Protein AF-A0A3D0RS10-F1 (afdb_monomer_lite)

Radius of gyration: 15.88 Å; chains: 1; bounding box: 35×12×42 Å

Foldseek 3Di:
DVCVVPVPDDPCVVVCVPVLSVQCVQPPQVGRHPVNVVVVVCVVVVD

Structure (mmCIF, N/CA/C/O backbone):
data_AF-A0A3D0RS10-F1
#
_entry.id   AF-A0A3D0RS10-F1
#
loop_
_atom_site.group_PDB
_atom_site.id
_atom_site.type_symbol
_atom_site.label_atom_id
_atom_site.label_alt_id
_atom_site.label_comp_id
_atom_site.label_asym_id
_atom_site.label_entity_id
_atom_site.label_seq_id
_atom_site.pdbx_PDB_ins_code
_atom_site.Cartn_x
_atom_site.Cartn_y
_atom_site.Cartn_z
_atom_site.occupancy
_atom_site.B_iso_or_equiv
_atom_site.auth_seq_id
_atom_site.auth_comp_id
_atom_site.auth_asym_id
_atom_site.auth_atom_id
_atom_site.pdbx_PDB_model_num
ATOM 1 N N . ALA A 1 1 ? 16.224 0.699 -15.972 1.00 82.62 1 ALA A N 1
ATOM 2 C CA . ALA A 1 1 ? 14.902 1.315 -15.721 1.00 82.62 1 ALA A CA 1
ATOM 3 C C . ALA A 1 1 ? 13.888 0.206 -15.443 1.00 82.62 1 ALA A C 1
ATOM 5 O O . ALA A 1 1 ? 14.155 -0.926 -15.831 1.00 82.62 1 ALA A O 1
ATOM 6 N N . TYR A 1 2 ? 12.780 0.493 -14.757 1.00 92.75 2 TYR A N 1
ATOM 7 C CA . TYR A 1 2 ? 11.776 -0.503 -14.338 1.00 92.75 2 TYR A CA 1
ATOM 8 C C . TYR A 1 2 ? 11.235 -1.364 -15.499 1.00 92.75 2 TYR A C 1
ATOM 10 O O . TYR A 1 2 ? 10.963 -2.546 -15.301 1.00 92.75 2 TYR A O 1
ATOM 18 N N . GLN A 1 3 ? 11.209 -0.833 -16.727 1.00 95.81 3 GLN A N 1
ATOM 19 C CA . GLN A 1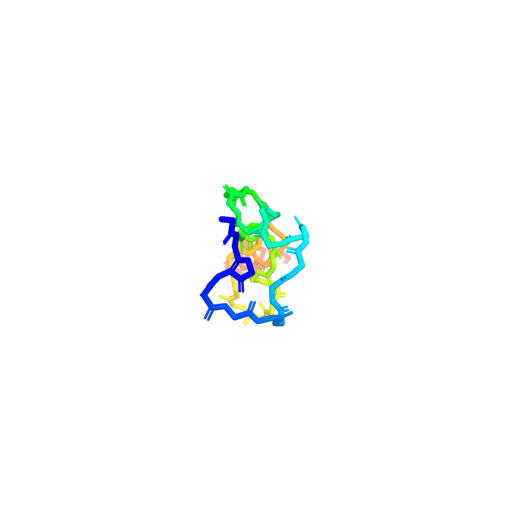 3 ? 10.797 -1.570 -17.929 1.00 95.81 3 GLN A CA 1
ATOM 20 C C . GLN A 1 3 ? 11.712 -2.746 -18.305 1.00 95.81 3 GLN A C 1
ATOM 22 O O . GLN A 1 3 ? 11.277 -3.647 -19.015 1.00 95.81 3 GLN A O 1
ATOM 27 N N . ALA A 1 4 ? 12.968 -2.771 -17.837 1.00 96.75 4 ALA A N 1
ATOM 28 C CA . ALA A 1 4 ? 13.882 -3.889 -18.099 1.00 96.75 4 ALA A CA 1
ATOM 29 C C . ALA A 1 4 ? 13.464 -5.177 -17.364 1.00 96.75 4 ALA A C 1
ATOM 31 O O . ALA A 1 4 ? 13.904 -6.259 -17.737 1.00 96.75 4 ALA A O 1
ATOM 32 N N . ILE A 1 5 ? 12.630 -5.058 -16.323 1.00 95.94 5 ILE A N 1
ATOM 33 C CA . ILE A 1 5 ? 12.063 -6.197 -15.590 1.00 95.94 5 ILE A CA 1
ATOM 34 C C . ILE A 1 5 ? 10.802 -6.694 -16.301 1.00 95.94 5 ILE A C 1
ATOM 36 O O . ILE A 1 5 ? 10.616 -7.894 -16.471 1.00 95.94 5 ILE A O 1
ATOM 40 N N . SER A 1 6 ? 9.923 -5.772 -16.700 1.00 96.94 6 SER A N 1
ATOM 41 C CA . SER A 1 6 ? 8.708 -6.088 -17.446 1.00 96.94 6 SER A CA 1
ATOM 42 C C . SER A 1 6 ? 8.175 -4.847 -18.165 1.00 96.94 6 SER A C 1
ATOM 44 O O . SER A 1 6 ? 8.144 -3.775 -17.553 1.00 96.94 6 SER A O 1
ATOM 46 N N . PRO A 1 7 ? 7.685 -4.974 -19.415 1.00 95.25 7 PRO A N 1
ATOM 47 C CA . PRO A 1 7 ? 7.107 -3.856 -20.160 1.00 95.25 7 PRO A CA 1
ATOM 48 C C . PRO A 1 7 ? 5.786 -3.342 -19.567 1.00 95.25 7 PRO A C 1
ATOM 50 O O . PRO A 1 7 ? 5.353 -2.257 -19.931 1.00 95.25 7 PRO A O 1
ATOM 53 N N . VAL A 1 8 ? 5.148 -4.094 -18.662 1.00 96.88 8 VAL A N 1
ATOM 54 C CA . VAL A 1 8 ? 3.892 -3.684 -18.003 1.00 96.88 8 VAL A CA 1
ATOM 55 C C . VAL A 1 8 ? 4.105 -2.678 -16.871 1.00 96.88 8 VAL A C 1
ATOM 57 O O . VAL A 1 8 ? 3.137 -2.122 -16.364 1.00 96.88 8 VAL A O 1
ATOM 60 N N . PHE A 1 9 ? 5.349 -2.475 -16.423 1.00 96.38 9 PHE A N 1
ATOM 61 C CA . PHE A 1 9 ? 5.641 -1.443 -15.437 1.00 96.38 9 PHE A CA 1
ATOM 62 C C . PHE A 1 9 ? 5.710 -0.085 -16.126 1.00 96.38 9 PHE A C 1
ATOM 64 O O . PHE A 1 9 ? 6.562 0.140 -16.986 1.00 96.38 9 PHE A O 1
ATOM 71 N N . GLU A 1 10 ? 4.851 0.826 -15.689 1.00 96.19 10 G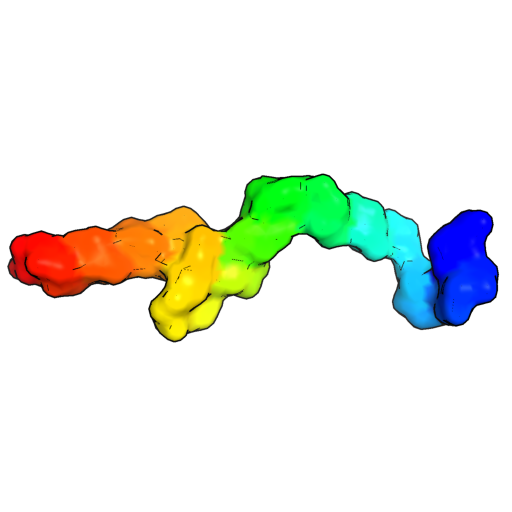LU A N 1
ATOM 72 C CA . GLU A 1 10 ? 4.856 2.228 -16.087 1.00 96.19 10 GLU A CA 1
ATOM 73 C C . GLU A 1 10 ? 5.500 3.098 -14.994 1.00 96.19 10 GLU A C 1
ATOM 75 O O . GLU A 1 10 ? 5.901 2.622 -13.928 1.00 96.19 10 GLU A O 1
ATOM 80 N N . ALA A 1 11 ? 5.641 4.400 -15.258 1.00 94.12 11 ALA A N 1
ATOM 81 C CA . ALA A 1 11 ? 6.265 5.335 -14.319 1.00 94.12 11 ALA A CA 1
ATOM 82 C C . ALA A 1 11 ? 5.520 5.429 -12.972 1.00 94.12 11 ALA A C 1
ATOM 84 O O . ALA A 1 11 ? 6.099 5.835 -11.962 1.00 94.12 11 ALA A O 1
ATOM 85 N N . ASP A 1 12 ? 4.248 5.042 -12.936 1.00 93.25 12 ASP A N 1
ATOM 86 C CA . ASP A 1 12 ? 3.426 5.008 -11.732 1.00 93.25 12 ASP A CA 1
ATOM 87 C C . ASP A 1 12 ? 3.840 3.907 -10.738 1.00 93.25 12 ASP A C 1
ATOM 89 O O . ASP A 1 12 ? 3.457 3.987 -9.567 1.00 93.25 12 ASP A O 1
ATOM 93 N N . VAL A 1 13 ? 4.692 2.948 -11.132 1.00 93.06 13 VAL A N 1
ATOM 94 C CA . VAL A 1 13 ? 5.230 1.920 -10.224 1.00 93.06 13 VAL A CA 1
ATOM 95 C C . VAL A 1 13 ? 5.904 2.548 -9.006 1.00 93.06 13 VAL A C 1
ATOM 97 O O . VAL A 1 13 ? 5.790 2.033 -7.899 1.00 93.06 13 VAL A O 1
ATOM 100 N N . TYR A 1 14 ? 6.527 3.718 -9.158 1.00 91.69 14 TYR A N 1
ATOM 101 C CA . TYR A 1 14 ? 7.166 4.419 -8.045 1.00 91.69 14 TYR A CA 1
ATOM 102 C C . TYR A 1 14 ? 6.176 4.879 -6.964 1.00 91.69 14 TYR A C 1
ATOM 104 O O . TYR A 1 14 ? 6.577 5.093 -5.820 1.00 91.69 14 TYR A O 1
ATOM 112 N N . GLN A 1 15 ? 4.877 4.972 -7.270 1.0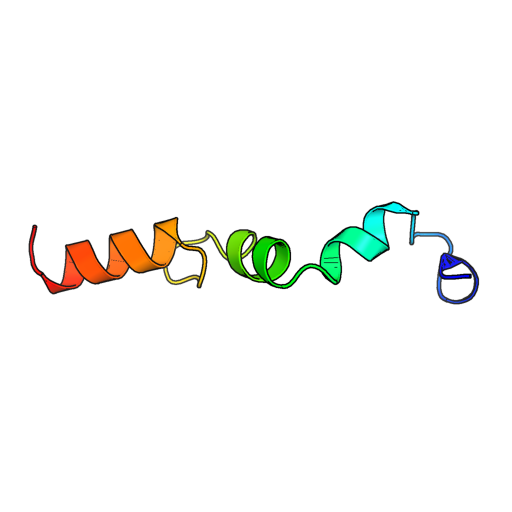0 89.44 15 GLN A N 1
ATOM 113 C CA . GLN A 1 15 ? 3.850 5.312 -6.284 1.00 89.44 15 GLN A CA 1
ATOM 114 C C . GLN A 1 15 ? 3.669 4.225 -5.216 1.00 89.44 15 GLN A C 1
ATOM 116 O O . GLN A 1 15 ? 3.113 4.514 -4.155 1.00 89.44 15 GLN A O 1
ATOM 121 N N . VAL A 1 16 ? 4.121 2.988 -5.463 1.00 88.44 16 VAL A N 1
ATOM 122 C CA . VAL A 1 16 ? 4.046 1.902 -4.469 1.00 88.44 16 VAL A CA 1
ATOM 123 C C . VAL A 1 16 ? 5.092 2.038 -3.359 1.00 88.44 16 VAL A C 1
ATOM 125 O O . VAL A 1 16 ? 4.942 1.406 -2.316 1.00 88.44 16 VAL A O 1
ATOM 128 N N . PHE A 1 17 ? 6.128 2.862 -3.559 1.00 92.25 17 PHE A N 1
ATOM 129 C CA . PHE A 1 17 ? 7.200 3.084 -2.580 1.00 92.25 17 PHE A CA 1
ATOM 130 C C . PHE A 1 17 ? 6.869 4.159 -1.540 1.00 92.25 17 PHE A C 1
ATOM 132 O O . PHE A 1 17 ? 7.639 4.368 -0.608 1.00 92.25 17 PHE A O 1
ATOM 139 N N . ASP A 1 18 ? 5.720 4.819 -1.671 1.00 95.00 18 ASP A N 1
ATOM 140 C CA . ASP A 1 18 ? 5.176 5.679 -0.628 1.00 95.00 18 ASP A CA 1
ATOM 141 C C . ASP A 1 18 ? 4.476 4.801 0.432 1.00 95.00 18 ASP A C 1
ATOM 143 O O . ASP A 1 18 ? 3.439 4.184 0.141 1.00 95.00 18 ASP A O 1
ATOM 147 N N . PRO A 1 19 ? 5.008 4.721 1.667 1.00 95.25 19 PRO A N 1
ATOM 148 C CA . PRO A 1 19 ? 4.436 3.871 2.705 1.00 95.25 19 PRO A CA 1
ATOM 149 C C . PRO A 1 19 ? 3.011 4.294 3.078 1.00 95.25 19 PRO A C 1
ATOM 151 O O . PRO A 1 19 ? 2.187 3.427 3.377 1.00 95.25 19 PRO A O 1
ATOM 154 N N . MET A 1 20 ? 2.684 5.589 2.997 1.00 95.31 20 MET A N 1
ATOM 155 C CA . MET A 1 20 ? 1.343 6.089 3.299 1.00 95.31 20 MET A CA 1
ATOM 156 C C . MET A 1 20 ? 0.345 5.644 2.229 1.00 95.31 20 MET A C 1
ATOM 158 O O . MET A 1 20 ? -0.726 5.132 2.556 1.00 95.31 20 MET A O 1
ATOM 162 N N . LYS A 1 21 ? 0.715 5.730 0.946 1.00 93.88 21 LYS A N 1
ATOM 163 C CA . LYS A 1 21 ? -0.120 5.186 -0.142 1.00 93.88 21 LYS A CA 1
ATOM 164 C C . LYS A 1 21 ? -0.255 3.666 -0.059 1.00 93.88 21 LYS A C 1
ATOM 166 O O . LYS A 1 21 ? -1.322 3.131 -0.360 1.00 93.88 21 LYS A O 1
ATOM 171 N N . SER A 1 22 ? 0.795 2.966 0.371 1.00 95.00 22 SER A N 1
ATOM 172 C CA . SER A 1 22 ? 0.775 1.511 0.555 1.00 95.00 22 SER A CA 1
ATOM 173 C C . SER A 1 22 ? -0.252 1.081 1.606 1.00 95.00 22 SER A C 1
ATOM 175 O O . SER A 1 22 ? -1.046 0.166 1.356 1.00 95.00 22 SER A O 1
ATOM 177 N N . VAL A 1 23 ? -0.284 1.730 2.775 1.00 96.56 23 VAL A N 1
ATOM 178 C CA . VAL A 1 23 ? -1.266 1.391 3.820 1.00 96.56 23 VAL A CA 1
ATOM 179 C C . VAL A 1 23 ? -2.680 1.813 3.435 1.00 96.56 23 VAL A C 1
ATOM 181 O O . VAL A 1 23 ? -3.618 1.056 3.683 1.00 96.56 23 VAL A O 1
ATOM 184 N N . GLU A 1 24 ? -2.843 2.952 2.761 1.00 97.06 24 GLU A N 1
ATOM 185 C CA . GLU A 1 24 ? -4.166 3.465 2.400 1.00 97.06 24 GLU A CA 1
ATOM 186 C C . GLU A 1 24 ? -4.885 2.578 1.372 1.00 97.06 24 GLU A C 1
ATOM 188 O O . GLU A 1 24 ? -6.101 2.410 1.447 1.00 97.06 24 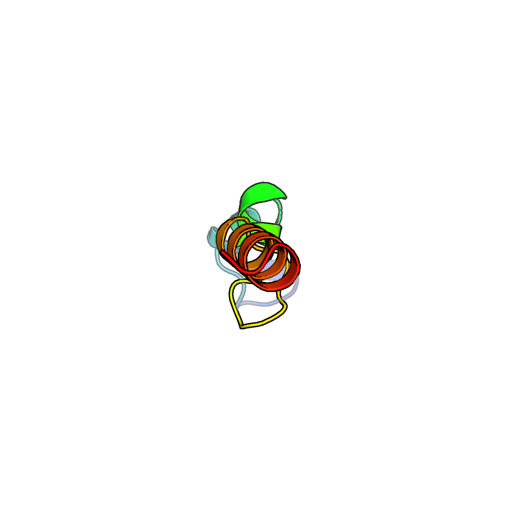GLU A O 1
ATOM 193 N N . LYS A 1 25 ? -4.145 1.902 0.479 1.00 95.69 25 LYS A N 1
ATOM 194 C CA . LYS A 1 25 ? -4.714 0.909 -0.454 1.00 95.69 25 LYS A CA 1
ATOM 195 C C . LYS A 1 25 ? -5.346 -0.302 0.245 1.00 95.69 25 LYS A C 1
ATOM 197 O O . LYS A 1 25 ? -6.188 -0.974 -0.345 1.00 95.69 25 LYS A O 1
ATOM 202 N N . ARG A 1 26 ? -4.977 -0.603 1.495 1.00 96.75 26 ARG A N 1
ATOM 203 C CA . ARG A 1 26 ? -5.531 -1.724 2.278 1.00 96.75 26 ARG A CA 1
ATOM 204 C C . ARG A 1 26 ? -6.835 -1.298 2.966 1.00 96.75 26 ARG A C 1
ATOM 206 O O . ARG A 1 26 ? -6.930 -1.319 4.191 1.00 96.75 26 ARG A O 1
ATOM 213 N N . ASN A 1 27 ? -7.823 -0.879 2.176 1.00 97.06 27 ASN A N 1
ATOM 214 C CA . ASN A 1 27 ? -9.068 -0.246 2.638 1.00 97.06 27 ASN A CA 1
ATOM 215 C C . ASN A 1 27 ? -10.300 -1.168 2.691 1.00 97.06 27 ASN A C 1
ATOM 217 O O . ASN A 1 27 ? -11.383 -0.721 3.064 1.00 97.06 27 ASN A O 1
ATOM 221 N N . SER A 1 28 ? -10.148 -2.446 2.342 1.00 97.44 28 SER A N 1
ATOM 222 C CA . SER A 1 28 ? -11.189 -3.454 2.563 1.00 97.44 28 SER A CA 1
ATOM 223 C C . SER A 1 28 ? -11.488 -3.631 4.057 1.00 97.44 28 SER A C 1
ATOM 225 O O . SER A 1 28 ? -10.686 -3.254 4.915 1.00 97.44 28 SER A O 1
ATOM 227 N N . ILE A 1 29 ? -12.639 -4.225 4.384 1.00 96.38 29 ILE A N 1
ATOM 228 C CA . ILE A 1 29 ? -13.029 -4.508 5.773 1.00 96.38 29 ILE A CA 1
ATOM 229 C C . ILE A 1 29 ? -11.936 -5.351 6.450 1.00 96.38 29 ILE A C 1
ATOM 231 O O . ILE A 1 29 ? -11.580 -6.417 5.956 1.00 96.38 29 ILE A O 1
ATOM 235 N N . GLY A 1 30 ? -11.407 -4.864 7.577 1.00 95.94 30 GLY A N 1
ATOM 236 C CA . GLY A 1 30 ? -10.305 -5.507 8.307 1.00 95.94 30 GLY A CA 1
ATOM 237 C C . GLY A 1 30 ? -8.899 -5.139 7.811 1.00 95.94 30 GLY A C 1
ATOM 238 O O . GLY A 1 30 ? -7.918 -5.612 8.372 1.00 95.94 30 GLY A O 1
ATOM 239 N N . GLY A 1 31 ? -8.778 -4.281 6.793 1.00 98.06 31 GLY A N 1
ATOM 240 C CA . GLY A 1 31 ? -7.498 -3.788 6.283 1.00 98.06 31 GLY A CA 1
ATOM 241 C C . GLY A 1 31 ? -6.822 -2.747 7.187 1.00 98.06 31 GLY A C 1
ATOM 242 O O . GLY A 1 31 ? -7.337 -2.393 8.249 1.00 98.06 31 GLY A O 1
ATOM 243 N N . THR A 1 32 ? -5.673 -2.226 6.750 1.00 98.00 32 THR A N 1
ATOM 244 C CA . THR A 1 32 ? -4.811 -1.319 7.533 1.00 98.00 32 THR A CA 1
ATOM 245 C C . THR A 1 32 ? -4.889 0.150 7.111 1.00 98.00 32 THR A C 1
ATOM 247 O O . THR A 1 32 ? -4.078 0.947 7.580 1.00 98.00 32 THR A O 1
ATOM 250 N N . SER A 1 33 ? -5.812 0.531 6.223 1.00 98.31 33 SER A N 1
ATOM 251 C CA . SER A 1 33 ? -6.024 1.950 5.913 1.00 98.31 33 SER A CA 1
ATOM 252 C C . SER A 1 33 ? -6.476 2.722 7.151 1.00 98.31 33 SER A C 1
ATOM 254 O O . SER A 1 33 ? -7.065 2.147 8.079 1.00 98.31 33 SER A O 1
ATOM 256 N N . LEU A 1 34 ? -6.265 4.041 7.157 1.00 98.31 34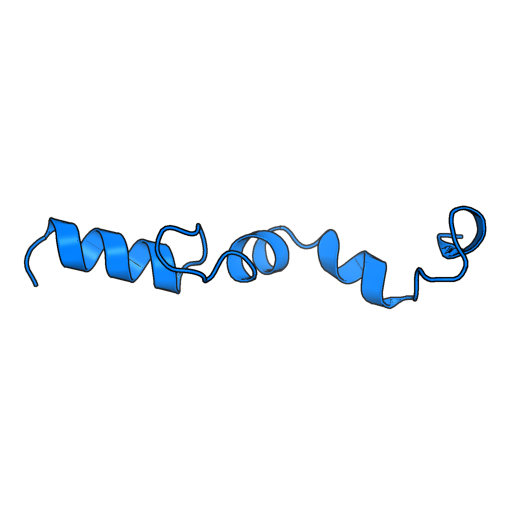 LEU A N 1
ATOM 257 C CA . LEU A 1 34 ? -6.678 4.877 8.286 1.00 98.31 34 LEU A CA 1
ATOM 258 C C . LEU A 1 34 ? -8.182 4.737 8.555 1.00 98.31 34 LEU A C 1
ATOM 260 O O . LEU A 1 34 ? -8.605 4.614 9.706 1.00 98.31 34 LEU A O 1
ATOM 264 N N . GLN A 1 35 ? -8.988 4.720 7.491 1.00 97.88 35 GLN A N 1
ATOM 265 C CA . GLN A 1 35 ? -10.432 4.538 7.602 1.00 97.88 35 GLN A CA 1
ATOM 266 C C . GLN A 1 35 ? -10.792 3.165 8.181 1.00 97.88 35 GLN A C 1
ATOM 268 O O . GLN A 1 35 ? -11.651 3.082 9.061 1.00 97.88 35 GLN A O 1
ATOM 273 N N . SER A 1 36 ? -10.132 2.094 7.728 1.00 98.25 36 SER A N 1
ATOM 274 C CA . SER A 1 36 ? -10.387 0.744 8.237 1.00 98.25 36 SER A CA 1
ATOM 275 C C . SER A 1 36 ? -10.060 0.642 9.728 1.00 98.25 36 SER A C 1
ATOM 277 O O . SER A 1 36 ? -10.882 0.155 10.505 1.00 98.25 36 SER A O 1
ATOM 279 N N . VAL A 1 37 ? -8.915 1.175 10.160 1.00 98.25 37 VAL A N 1
ATOM 280 C CA . VAL A 1 37 ? -8.517 1.166 11.577 1.00 98.25 37 VAL A CA 1
ATOM 281 C C . VAL A 1 37 ? -9.469 2.014 12.427 1.00 98.25 37 VAL A C 1
ATOM 283 O O . VAL A 1 37 ? -9.893 1.571 13.495 1.00 98.25 37 VAL A O 1
ATOM 286 N N . LYS A 1 38 ? -9.898 3.190 11.947 1.00 97.69 38 LYS A N 1
ATOM 287 C CA . LYS A 1 38 ? -10.928 3.997 12.629 1.00 97.69 38 LYS A CA 1
ATOM 288 C C . LYS A 1 38 ? -12.235 3.225 12.807 1.00 97.69 38 LYS A C 1
ATOM 290 O O . LYS A 1 38 ? -12.803 3.245 13.898 1.00 97.69 38 LYS A O 1
ATOM 295 N N . ASN A 1 39 ? -12.686 2.514 11.774 1.00 97.06 39 ASN A N 1
ATOM 296 C CA . ASN A 1 39 ? -13.898 1.696 11.841 1.00 97.06 39 ASN A CA 1
ATOM 297 C C . ASN A 1 39 ? -13.749 0.542 12.844 1.00 97.06 39 ASN A C 1
ATOM 299 O O . ASN A 1 39 ? -14.678 0.268 13.602 1.00 97.06 39 ASN A O 1
ATOM 303 N N . GLN A 1 40 ? -12.582 -0.104 12.888 1.00 98.00 40 GLN A N 1
ATOM 304 C CA . GLN A 1 40 ? -12.281 -1.162 13.856 1.00 98.00 40 GLN A CA 1
ATOM 305 C C . GLN A 1 40 ? -12.298 -0.633 15.294 1.00 98.00 40 GLN A C 1
ATOM 307 O O . GLN A 1 40 ? -12.964 -1.211 16.150 1.00 98.00 40 GLN A O 1
ATOM 312 N N . ILE A 1 41 ? -11.643 0.504 15.554 1.00 98.00 41 ILE A N 1
ATOM 313 C CA . ILE A 1 41 ? -11.651 1.157 16.871 1.00 98.00 41 ILE A CA 1
ATOM 314 C C . ILE A 1 41 ? -13.079 1.528 17.277 1.00 98.00 41 ILE A C 1
ATOM 316 O O . ILE A 1 41 ? -13.476 1.271 18.412 1.00 98.00 41 ILE A O 1
ATOM 320 N N . LYS A 1 42 ? -13.857 2.109 16.357 1.00 97.19 42 LYS A N 1
ATOM 321 C CA . LYS A 1 42 ? -15.261 2.462 16.590 1.00 97.19 42 LYS A CA 1
ATOM 322 C C . LYS A 1 42 ? -16.082 1.225 16.985 1.00 97.19 42 LYS A C 1
ATOM 324 O O . LYS A 1 42 ? -16.727 1.232 18.030 1.00 97.19 42 LYS A O 1
ATOM 329 N N . LYS A 1 43 ? -15.951 0.134 16.221 1.00 96.25 43 LYS A N 1
ATOM 330 C CA . LYS A 1 43 ? -16.623 -1.146 16.487 1.00 96.25 43 LYS A CA 1
ATOM 331 C C . LYS A 1 43 ? -16.255 -1.736 17.853 1.00 96.25 43 LYS A C 1
ATOM 333 O O . LYS A 1 43 ? -17.139 -2.215 18.551 1.00 96.25 43 LYS A O 1
ATOM 338 N N . ILE A 1 44 ? -14.979 -1.687 18.243 1.00 96.75 44 ILE A N 1
ATOM 339 C CA . ILE A 1 44 ? -14.509 -2.194 19.546 1.00 96.75 44 ILE A CA 1
ATOM 340 C C . ILE A 1 44 ? -15.034 -1.335 20.702 1.00 96.75 44 ILE A C 1
ATOM 342 O O . ILE A 1 44 ? -15.387 -1.867 21.749 1.00 96.75 44 ILE A O 1
ATOM 346 N N . LYS A 1 45 ? -15.107 -0.013 20.518 1.00 96.75 45 LYS A N 1
ATOM 347 C CA . LYS A 1 45 ? -15.635 0.909 21.533 1.00 96.75 45 LYS A CA 1
ATOM 348 C C . LYS A 1 45 ? -17.164 0.867 21.668 1.00 96.75 45 LYS A C 1
ATOM 350 O O . LYS A 1 45 ? -17.676 1.432 22.627 1.00 96.75 45 LYS A O 1
ATOM 355 N N . GLY A 1 46 ? -17.878 0.234 20.735 1.00 86.06 46 GLY A N 1
ATOM 356 C CA . GLY A 1 46 ? -19.343 0.165 20.741 1.00 86.06 46 GLY A CA 1
ATOM 357 C C . GLY A 1 46 ? -20.042 1.499 20.443 1.00 86.06 46 GLY A C 1
ATOM 358 O O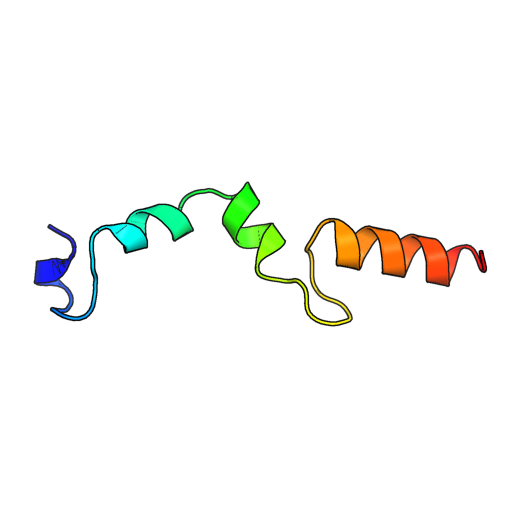 . GLY A 1 46 ? -21.178 1.682 20.872 1.00 86.06 46 GLY A O 1
ATOM 359 N N . VAL A 1 47 ? -19.366 2.424 19.745 1.00 63.47 47 VAL A N 1
ATOM 360 C CA . VAL A 1 47 ? -19.890 3.749 19.328 1.00 63.47 47 VAL A CA 1
ATOM 361 C C . VAL A 1 47 ? -20.230 3.757 17.842 1.00 63.47 47 VAL A C 1
ATOM 363 O O . VAL A 1 47 ? -19.687 2.901 17.111 1.00 63.47 47 VAL A O 1
#

Sequence (47 aa):
AYQAISPVFEADVYQVFDPMKSVEKRNSIGGTSLQSVKNQIKKIKGV

Secondary structure (DSSP, 8-state):
-GGGT-TT--GGGGGGG-HHHHHHT--STT-SSHHHHHHHHHHHHT-

pLDDT: mean 94.67, std 5.61, range [63.47, 98.31]